Protein AF-A0A7S1XA13-F1 (afdb_monomer_lite)

Foldseek 3Di:
DQVQQAAADCVPPVDQAGHVVNVGPSVSNVVVVVVVVVVCCVCVVVVVVVVVVCVVVVNPDDPPVCVVVDCCVVPVVDDPDDPPPVDPPDPDDPPPDDPPDDDVVVVVVVVVVVVVVPVVPDDDD

Structure (mmCIF, N/CA/C/O backbone):
data_AF-A0A7S1XA13-F1
#
_entry.id   AF-A0A7S1XA13-F1
#
loop_
_atom_site.group_PDB
_atom_site.id
_atom_site.type_symbol
_atom_site.label_atom_id
_atom_site.label_alt_id
_atom_site.label_comp_id
_atom_site.label_asym_id
_atom_site.label_entity_id
_atom_site.label_seq_id
_atom_site.pdbx_PDB_ins_code
_atom_site.Cartn_x
_atom_site.Cartn_y
_atom_site.Cartn_z
_atom_site.occupancy
_atom_site.B_iso_or_equiv
_atom_site.auth_seq_id
_atom_site.auth_comp_id
_atom_site.auth_asym_id
_atom_site.auth_atom_id
_atom_site.pdbx_PDB_model_num
ATOM 1 N N . VAL A 1 1 ? 4.455 4.610 -8.285 1.00 87.50 1 VAL A N 1
ATOM 2 C CA . VAL A 1 1 ? 5.888 4.235 -8.428 1.00 87.50 1 VAL A CA 1
ATOM 3 C C . VAL A 1 1 ? 6.223 3.790 -9.854 1.00 87.50 1 VAL A C 1
ATOM 5 O O . VAL A 1 1 ? 7.148 4.342 -10.438 1.00 87.50 1 VAL A O 1
ATOM 8 N N . LEU A 1 2 ? 5.454 2.871 -10.455 1.00 94.62 2 LEU A N 1
ATOM 9 C CA . LEU A 1 2 ? 5.752 2.301 -11.783 1.00 94.62 2 LEU A CA 1
ATOM 10 C C . LEU A 1 2 ? 5.739 3.294 -12.955 1.00 94.62 2 LEU A C 1
ATOM 12 O O . LEU A 1 2 ? 6.489 3.102 -13.905 1.00 94.62 2 LEU A O 1
ATOM 16 N N . SER A 1 3 ? 4.950 4.369 -12.888 1.00 93.19 3 SER A N 1
ATOM 17 C CA . SER A 1 3 ? 4.830 5.347 -13.980 1.00 93.19 3 SER A CA 1
ATOM 18 C C . SER A 1 3 ? 6.174 5.941 -14.413 1.00 93.19 3 SER A C 1
ATOM 20 O O . SER A 1 3 ? 6.373 6.187 -15.595 1.00 93.19 3 SER A O 1
ATOM 22 N N . VAL A 1 4 ? 7.130 6.092 -13.491 1.00 90.75 4 VAL A N 1
ATOM 23 C CA . VAL A 1 4 ? 8.490 6.564 -13.809 1.00 90.75 4 VAL A CA 1
ATOM 24 C C . VAL A 1 4 ? 9.244 5.560 -14.692 1.00 90.75 4 VAL A C 1
ATOM 26 O O . VAL A 1 4 ? 9.972 5.954 -15.593 1.00 90.75 4 VAL A O 1
ATOM 29 N N . GLY A 1 5 ? 9.041 4.259 -14.479 1.00 90.44 5 GLY A N 1
ATOM 30 C CA . GLY A 1 5 ? 9.640 3.204 -15.300 1.00 90.44 5 GLY A CA 1
ATOM 31 C C . GLY A 1 5 ? 8.984 3.028 -16.668 1.00 90.44 5 GLY A C 1
ATOM 32 O O . GLY A 1 5 ? 9.595 2.469 -17.573 1.00 90.44 5 GLY A O 1
ATOM 33 N N . LEU A 1 6 ? 7.756 3.518 -16.839 1.00 92.75 6 LEU A N 1
ATOM 34 C CA . LEU A 1 6 ? 7.058 3.507 -18.124 1.00 92.75 6 LEU A CA 1
ATOM 35 C C . LEU A 1 6 ? 7.362 4.763 -18.938 1.00 92.75 6 LEU A C 1
ATOM 37 O O . LEU A 1 6 ? 7.700 4.657 -20.114 1.00 92.75 6 LEU A O 1
ATOM 41 N N . PHE A 1 7 ? 7.269 5.930 -18.297 1.00 92.38 7 PHE A N 1
ATOM 42 C CA . PHE A 1 7 ? 7.231 7.230 -18.962 1.00 92.38 7 PHE A CA 1
ATOM 43 C C . PHE A 1 7 ? 8.434 8.136 -18.671 1.00 92.38 7 PHE A C 1
ATOM 45 O O . PHE A 1 7 ? 8.438 9.291 -19.087 1.00 92.38 7 PHE A O 1
ATOM 52 N N . GLY A 1 8 ? 9.440 7.666 -17.935 1.00 88.75 8 GLY A N 1
ATOM 53 C CA . GLY A 1 8 ? 10.663 8.436 -17.737 1.00 88.75 8 GLY A CA 1
ATOM 54 C C . GLY A 1 8 ? 11.336 8.743 -19.077 1.00 88.75 8 GLY A C 1
ATOM 55 O O . GLY A 1 8 ? 11.441 7.863 -19.924 1.00 88.75 8 GLY A O 1
ATOM 56 N N . THR A 1 9 ? 11.779 9.976 -19.294 1.00 84.81 9 THR A N 1
ATOM 57 C CA . THR A 1 9 ? 12.463 10.378 -20.533 1.00 84.81 9 THR A CA 1
ATOM 58 C C . THR A 1 9 ? 13.919 10.708 -20.240 1.00 84.81 9 THR A C 1
ATOM 60 O O . THR A 1 9 ? 14.207 11.344 -19.225 1.00 84.81 9 THR A O 1
ATOM 63 N N . GLU A 1 10 ? 14.815 10.374 -21.164 1.00 80.06 10 GLU A N 1
ATOM 64 C CA . GLU A 1 10 ? 16.258 10.621 -21.045 1.00 80.06 10 GLU A CA 1
ATOM 65 C C . GLU A 1 10 ? 16.592 12.075 -20.659 1.00 80.06 10 GLU A C 1
ATOM 67 O O . GLU A 1 10 ? 17.366 12.306 -19.730 1.00 80.06 10 GLU A O 1
ATOM 72 N N . THR A 1 11 ? 15.918 13.053 -21.280 1.00 80.94 11 THR A N 1
ATOM 73 C CA . THR A 1 11 ? 16.142 14.499 -21.082 1.00 80.94 11 THR A CA 1
ATOM 74 C C . THR A 1 11 ? 16.049 14.956 -19.624 1.00 80.94 11 THR A C 1
ATOM 76 O O . THR A 1 11 ? 16.778 15.858 -19.221 1.00 80.94 11 THR A O 1
ATOM 79 N N . TYR A 1 12 ? 15.168 14.347 -18.827 1.00 77.94 12 TYR A N 1
ATOM 80 C CA 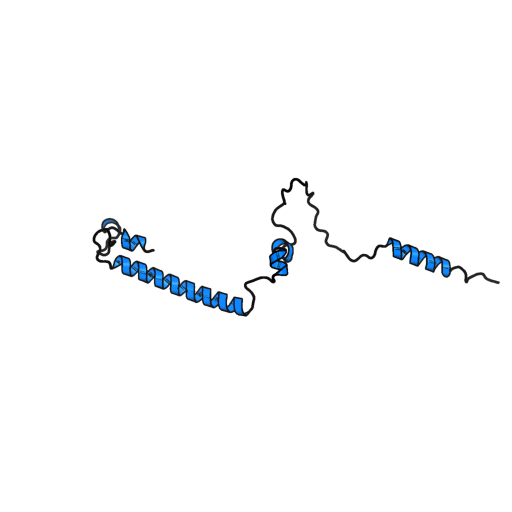. TYR A 1 12 ? 14.936 14.736 -17.429 1.00 77.94 12 TYR A CA 1
ATOM 81 C C . TYR A 1 12 ? 15.587 13.786 -16.422 1.00 77.94 12 TYR A C 1
ATOM 83 O O . TYR A 1 12 ? 15.650 14.103 -15.238 1.00 77.94 12 TYR A O 1
ATOM 91 N N . MET A 1 13 ? 16.046 12.616 -16.868 1.00 73.94 13 MET A N 1
ATOM 92 C CA . MET A 1 13 ? 16.594 11.589 -15.982 1.00 73.94 13 MET A CA 1
ATOM 93 C C . MET A 1 13 ? 18.115 11.655 -15.862 1.00 73.94 13 MET A C 1
ATOM 95 O O . MET A 1 13 ? 18.658 11.140 -14.889 1.00 73.94 13 MET A O 1
ATOM 99 N N . GLY A 1 14 ? 18.801 12.299 -16.816 1.00 68.69 14 GLY A N 1
ATOM 100 C CA . GLY A 1 14 ? 20.256 12.493 -16.772 1.00 68.69 14 GLY A CA 1
ATOM 101 C C . GLY A 1 14 ? 21.060 11.185 -16.754 1.00 68.69 14 GLY A C 1
ATOM 102 O O . GLY A 1 14 ? 22.246 11.198 -16.438 1.00 68.69 14 GLY A O 1
ATOM 103 N N . SER A 1 15 ? 20.417 10.054 -17.061 1.00 67.31 15 SER A N 1
ATOM 104 C CA . SER A 1 15 ? 20.987 8.711 -17.029 1.00 67.31 15 SER A CA 1
ATOM 105 C C . SER A 1 15 ? 20.564 7.916 -18.263 1.00 67.31 15 SER A C 1
ATOM 107 O O . SER A 1 15 ? 19.525 8.180 -18.866 1.00 67.31 15 SER A O 1
ATOM 109 N N . ALA A 1 16 ? 21.330 6.867 -18.579 1.00 67.56 16 ALA A N 1
ATOM 110 C CA . ALA A 1 16 ? 21.025 5.916 -19.652 1.00 67.56 16 ALA A CA 1
ATOM 111 C C . ALA A 1 16 ? 19.798 5.013 -19.373 1.00 67.56 16 ALA A C 1
ATOM 113 O O . ALA A 1 16 ? 19.543 4.048 -20.092 1.00 67.56 16 ALA A O 1
ATOM 114 N N . SER A 1 17 ? 19.064 5.265 -18.285 1.00 74.19 17 SER A N 1
ATOM 115 C CA . SER A 1 17 ? 17.982 4.413 -17.794 1.00 74.19 17 SER A CA 1
ATOM 116 C C . SER A 1 17 ? 16.654 5.166 -17.818 1.00 74.19 17 SER A C 1
ATOM 118 O O . SER A 1 17 ? 16.204 5.661 -16.791 1.00 74.19 17 SER A O 1
ATOM 120 N N . TRP A 1 18 ? 16.020 5.245 -18.987 1.00 86.81 18 TRP A N 1
ATOM 121 C CA . TRP A 1 18 ? 14.706 5.866 -19.176 1.00 86.81 18 TRP A CA 1
ATOM 122 C C . TRP A 1 18 ? 13.572 4.840 -19.298 1.00 86.81 18 TRP A C 1
ATOM 124 O O . TRP A 1 18 ? 13.768 3.623 -19.223 1.00 86.81 18 TRP A O 1
ATOM 134 N N . GLY A 1 19 ? 12.353 5.354 -19.407 1.00 90.12 19 GLY A N 1
ATOM 135 C CA . GLY A 1 19 ? 11.125 4.587 -19.465 1.00 90.12 19 GLY A CA 1
ATOM 136 C C . GLY A 1 19 ? 11.032 3.724 -20.717 1.00 90.12 19 GLY A C 1
ATOM 137 O O . GLY A 1 19 ? 11.482 4.100 -21.801 1.00 90.12 19 GLY A O 1
ATOM 138 N N . VAL A 1 20 ? 10.415 2.553 -20.566 1.00 91.31 20 VAL A N 1
ATOM 139 C CA . VAL A 1 20 ? 10.327 1.543 -21.637 1.00 91.31 20 VAL A CA 1
ATOM 140 C C . VAL A 1 20 ? 9.604 2.076 -22.873 1.00 91.31 20 VAL A C 1
ATOM 142 O O . VAL A 1 20 ? 9.992 1.762 -23.994 1.00 91.31 20 VAL A O 1
ATOM 145 N N . LEU A 1 21 ? 8.598 2.934 -22.687 1.00 91.44 21 LEU A N 1
ATOM 146 C CA . LEU A 1 21 ? 7.817 3.489 -23.797 1.00 91.44 21 LEU A CA 1
ATOM 147 C C . LEU A 1 21 ? 8.583 4.539 -24.613 1.00 91.44 21 LEU A C 1
ATOM 149 O O . LEU A 1 21 ? 8.179 4.855 -25.726 1.00 91.44 21 LEU A O 1
ATOM 153 N N . TYR A 1 22 ? 9.703 5.037 -24.087 1.00 88.56 22 TYR A N 1
ATOM 154 C CA . TYR A 1 22 ? 10.594 5.981 -24.761 1.00 88.56 22 TYR A CA 1
ATOM 155 C C . TYR A 1 22 ? 11.891 5.307 -25.245 1.00 88.56 22 TYR A C 1
ATOM 157 O O . TYR A 1 22 ? 12.904 5.970 -25.442 1.00 88.56 22 TYR A O 1
ATOM 165 N N . GLY A 1 23 ? 11.878 3.980 -25.429 1.00 85.62 23 GLY A N 1
ATOM 166 C CA . GLY A 1 23 ? 13.021 3.213 -25.941 1.00 85.62 23 GLY A CA 1
ATOM 167 C C . GLY A 1 23 ? 14.040 2.804 -24.874 1.00 85.62 23 GLY A C 1
ATOM 168 O O . GLY A 1 23 ? 15.176 2.478 -25.208 1.00 85.62 23 GLY A O 1
ATOM 169 N N . GLY A 1 24 ? 13.669 2.863 -23.592 1.00 85.69 24 GLY A N 1
ATOM 170 C CA . GLY A 1 24 ? 14.544 2.483 -22.483 1.00 85.69 24 GLY A CA 1
ATOM 171 C C . GLY A 1 24 ? 14.719 0.973 -22.367 1.00 85.69 24 GLY A C 1
ATOM 172 O O . GLY A 1 24 ? 13.837 0.199 -22.729 1.00 85.69 24 GLY A O 1
ATOM 173 N N . SER A 1 25 ? 15.839 0.538 -21.789 1.00 87.62 25 SER A N 1
ATOM 174 C CA . SER A 1 25 ? 16.249 -0.875 -21.696 1.00 87.62 25 SER A CA 1
ATOM 175 C C . SER A 1 25 ? 15.397 -1.768 -20.774 1.00 87.62 25 SER A C 1
ATOM 177 O O . SER A 1 25 ? 15.759 -2.916 -20.533 1.00 87.62 25 SER A O 1
ATOM 179 N N . GLY A 1 26 ? 14.299 -1.271 -20.193 1.00 89.00 26 GLY A N 1
ATOM 180 C CA . GLY A 1 26 ? 13.515 -2.011 -19.188 1.00 89.00 26 GLY A CA 1
ATOM 181 C C . GLY A 1 26 ? 14.063 -1.928 -17.764 1.00 89.00 26 GLY A C 1
ATOM 182 O O . GLY A 1 26 ? 13.311 -2.123 -16.807 1.00 89.00 26 GLY A O 1
ATOM 183 N N . LEU A 1 27 ? 15.338 -1.562 -17.602 1.00 90.62 27 LEU A N 1
ATOM 184 C CA . LEU A 1 27 ? 16.016 -1.509 -16.307 1.00 90.62 27 LEU A CA 1
ATOM 185 C C . LEU A 1 27 ? 15.313 -0.572 -15.314 1.00 90.62 27 LEU A C 1
ATOM 187 O O . LEU A 1 27 ? 15.092 -0.947 -14.163 1.00 90.62 27 LEU A O 1
ATOM 191 N N . GLN A 1 28 ? 14.877 0.606 -15.769 1.00 91.25 28 GLN A N 1
ATOM 192 C CA . GLN A 1 28 ? 14.161 1.558 -14.919 1.00 91.25 28 GLN A CA 1
ATOM 193 C C . GLN A 1 28 ? 12.829 0.992 -14.408 1.00 91.25 28 GLN A C 1
ATOM 195 O O . GLN A 1 28 ? 12.475 1.185 -13.247 1.00 91.25 28 GLN A O 1
ATOM 200 N N . LEU A 1 29 ? 12.086 0.266 -15.247 1.00 93.31 29 LEU A N 1
ATOM 201 C CA . LEU A 1 29 ? 10.832 -0.363 -14.835 1.00 93.31 29 LEU A CA 1
ATOM 202 C C . LEU A 1 29 ? 11.070 -1.453 -13.786 1.00 93.31 29 LEU A C 1
ATOM 204 O O . LEU A 1 29 ? 10.342 -1.505 -12.794 1.00 93.31 29 LEU A O 1
ATOM 208 N N . GLY A 1 30 ? 12.120 -2.258 -13.966 1.00 93.19 30 GLY A N 1
ATOM 209 C CA . GLY A 1 30 ? 12.543 -3.261 -12.988 1.00 93.19 30 GLY A CA 1
ATOM 210 C C . GLY A 1 30 ? 12.894 -2.650 -11.630 1.00 93.19 30 GLY A C 1
ATOM 211 O O . GLY A 1 30 ? 12.400 -3.118 -10.606 1.00 93.19 30 GLY A O 1
ATOM 212 N N . LEU A 1 31 ? 13.667 -1.558 -11.612 1.00 93.44 31 LEU A N 1
ATOM 213 C CA . LEU A 1 31 ? 14.013 -0.842 -10.376 1.00 93.44 31 LEU A CA 1
ATOM 214 C C . LEU A 1 31 ? 12.774 -0.286 -9.662 1.00 93.44 31 LEU A C 1
ATOM 216 O O . LEU A 1 31 ? 12.628 -0.460 -8.452 1.00 93.44 31 LEU A O 1
ATOM 220 N N . GLN A 1 32 ? 11.845 0.325 -10.402 1.00 95.12 32 GLN A N 1
ATOM 221 C CA . GLN A 1 32 ? 10.606 0.849 -9.819 1.00 95.12 32 GLN A CA 1
ATOM 222 C C . GLN A 1 32 ? 9.708 -0.265 -9.261 1.00 95.12 32 GLN A C 1
ATOM 224 O O . GLN A 1 32 ? 9.067 -0.074 -8.225 1.00 95.12 32 GLN A O 1
ATOM 229 N N . ALA A 1 33 ? 9.662 -1.424 -9.921 1.00 97.00 33 ALA A N 1
ATOM 230 C CA . ALA A 1 33 ? 8.934 -2.590 -9.432 1.00 97.00 33 ALA A CA 1
ATOM 231 C C . ALA A 1 33 ? 9.583 -3.180 -8.170 1.00 97.00 33 ALA A C 1
ATOM 233 O O . ALA A 1 33 ? 8.880 -3.457 -7.198 1.00 97.00 33 ALA A O 1
ATOM 234 N N . ALA A 1 34 ? 10.913 -3.302 -8.143 1.00 97.31 34 ALA A N 1
ATOM 235 C CA . ALA A 1 34 ? 11.654 -3.768 -6.973 1.00 97.31 34 ALA A CA 1
ATOM 236 C C . ALA A 1 34 ? 11.476 -2.825 -5.773 1.00 97.31 34 ALA A C 1
ATOM 238 O O . ALA A 1 34 ? 11.208 -3.284 -4.664 1.00 97.31 34 ALA A O 1
ATOM 239 N N . GLY A 1 35 ? 11.538 -1.509 -5.997 1.00 96.94 35 GLY A N 1
ATOM 240 C CA . GLY A 1 35 ? 11.274 -0.511 -4.960 1.00 96.94 35 GLY A CA 1
ATOM 241 C C . GLY A 1 35 ? 9.849 -0.600 -4.408 1.00 96.94 35 GLY A C 1
ATOM 242 O O . GLY A 1 35 ? 9.657 -0.584 -3.193 1.00 96.94 35 GLY A O 1
ATOM 243 N N . LEU A 1 36 ? 8.846 -0.766 -5.279 1.00 98.00 36 LEU A N 1
ATOM 244 C CA . LEU A 1 36 ? 7.462 -0.998 -4.854 1.00 98.00 36 LEU A CA 1
ATOM 245 C C . LEU A 1 36 ? 7.338 -2.266 -3.999 1.00 98.00 36 LEU A C 1
ATOM 247 O O . LEU A 1 36 ? 6.709 -2.222 -2.944 1.00 98.00 36 LEU A O 1
ATOM 251 N N . ALA A 1 37 ? 7.946 -3.372 -4.434 1.00 98.25 37 ALA A N 1
ATOM 252 C CA . ALA A 1 37 ? 7.924 -4.632 -3.698 1.00 98.25 37 ALA A CA 1
ATOM 253 C C . ALA A 1 37 ? 8.602 -4.502 -2.326 1.00 98.25 37 ALA A C 1
ATOM 255 O O . ALA A 1 37 ? 8.058 -4.982 -1.336 1.00 98.25 37 ALA A O 1
ATOM 256 N N . ALA A 1 38 ? 9.737 -3.803 -2.244 1.00 98.06 38 ALA A N 1
ATOM 257 C CA . ALA A 1 38 ? 10.437 -3.553 -0.986 1.00 98.06 38 ALA A CA 1
ATOM 258 C C . ALA A 1 38 ? 9.590 -2.721 -0.011 1.00 98.06 38 ALA 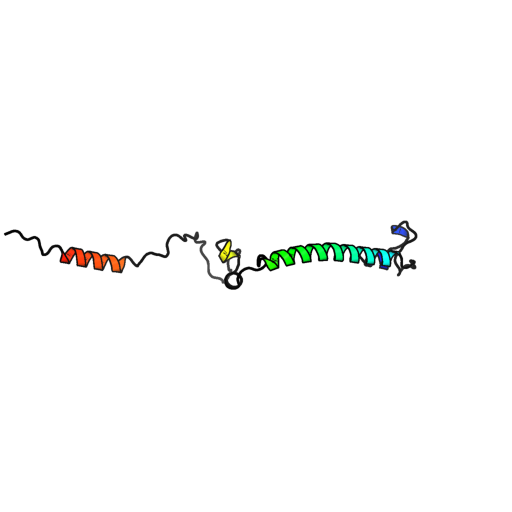A C 1
ATOM 260 O O . ALA A 1 38 ? 9.468 -3.087 1.157 1.00 98.06 38 ALA A O 1
ATOM 261 N N . ILE A 1 39 ? 8.955 -1.643 -0.490 1.00 98.06 39 ILE A N 1
ATOM 262 C CA . ILE A 1 39 ? 8.067 -0.810 0.335 1.00 98.06 39 ILE A CA 1
ATOM 263 C C . ILE A 1 39 ? 6.868 -1.629 0.813 1.00 98.06 39 ILE A C 1
ATOM 265 O O . ILE A 1 39 ? 6.578 -1.625 2.004 1.00 98.06 39 ILE A O 1
ATOM 269 N N . ALA A 1 40 ? 6.197 -2.349 -0.091 1.00 98.19 40 ALA A N 1
ATOM 270 C CA . ALA A 1 40 ? 5.030 -3.161 0.241 1.00 98.19 40 ALA A CA 1
ATOM 271 C C . ALA A 1 40 ? 5.368 -4.292 1.222 1.00 98.19 40 ALA A C 1
ATOM 273 O O . ALA A 1 40 ? 4.599 -4.549 2.145 1.00 98.19 40 ALA A O 1
ATOM 274 N N . ALA A 1 41 ? 6.522 -4.945 1.057 1.00 98.44 41 ALA A N 1
ATOM 275 C CA . ALA A 1 41 ? 6.995 -5.961 1.988 1.00 98.44 41 ALA A CA 1
ATOM 276 C C . ALA A 1 41 ? 7.294 -5.349 3.360 1.00 98.44 41 ALA A C 1
ATOM 278 O O . ALA A 1 41 ? 6.813 -5.857 4.366 1.00 98.44 41 ALA A O 1
ATOM 279 N N . TRP A 1 42 ? 8.029 -4.238 3.415 1.00 98.38 42 TRP A N 1
ATOM 280 C CA . TRP A 1 42 ? 8.364 -3.572 4.672 1.00 98.38 42 TRP A CA 1
ATOM 281 C C . TRP A 1 42 ? 7.119 -3.105 5.433 1.00 98.38 42 TRP A C 1
ATOM 283 O O . TRP A 1 42 ? 6.911 -3.488 6.586 1.00 98.38 42 TRP A O 1
ATOM 293 N N . THR A 1 43 ? 6.263 -2.309 4.786 1.00 98.38 43 THR A N 1
ATOM 294 C CA . THR A 1 43 ? 5.050 -1.782 5.423 1.00 98.38 43 THR A CA 1
ATOM 295 C C . THR A 1 43 ? 4.070 -2.905 5.732 1.00 98.38 43 THR A C 1
ATOM 297 O O . THR A 1 43 ? 3.542 -2.957 6.838 1.00 98.38 43 THR A O 1
ATOM 300 N N . GLY A 1 44 ? 3.889 -3.852 4.810 1.00 98.44 44 GLY A N 1
ATOM 301 C CA . GLY A 1 44 ? 3.022 -5.010 4.987 1.00 98.44 44 GLY A CA 1
ATOM 302 C C . GLY A 1 44 ? 3.445 -5.881 6.165 1.00 98.44 44 GLY A C 1
ATOM 303 O O . GLY A 1 44 ? 2.609 -6.186 7.009 1.00 98.44 44 GLY A O 1
ATOM 304 N N . ILE A 1 45 ? 4.729 -6.235 6.280 1.00 98.62 45 ILE A N 1
ATOM 305 C CA . ILE A 1 45 ? 5.242 -7.060 7.387 1.00 98.62 45 ILE A CA 1
ATOM 306 C C . ILE A 1 45 ? 5.062 -6.342 8.723 1.00 98.62 45 ILE A C 1
ATOM 308 O O . ILE A 1 45 ? 4.577 -6.957 9.675 1.00 98.62 45 ILE A O 1
ATOM 312 N N . LEU A 1 46 ? 5.416 -5.057 8.811 1.00 98.38 46 LEU A N 1
ATOM 313 C CA . LEU A 1 46 ? 5.295 -4.307 10.062 1.00 98.38 46 LEU A CA 1
ATOM 314 C C . LEU A 1 46 ? 3.835 -4.093 10.466 1.00 98.38 46 LEU A C 1
ATOM 316 O O . LEU A 1 46 ? 3.472 -4.407 11.599 1.00 98.38 46 LEU A O 1
ATOM 320 N N . SER A 1 47 ? 2.987 -3.621 9.548 1.00 98.19 47 SER A N 1
ATOM 321 C CA . SER A 1 47 ? 1.559 -3.425 9.809 1.00 98.19 47 SER A CA 1
ATOM 322 C C . SER A 1 47 ? 0.871 -4.743 10.148 1.00 98.19 47 SER A C 1
ATOM 324 O O . SER A 1 47 ? 0.145 -4.809 11.136 1.00 98.19 47 SER A O 1
ATOM 326 N N . PHE A 1 48 ? 1.130 -5.812 9.390 1.00 98.19 48 PHE A N 1
ATOM 327 C CA . PHE A 1 48 ? 0.552 -7.124 9.671 1.00 98.19 48 PHE A CA 1
ATOM 328 C C . PHE A 1 48 ? 0.998 -7.652 11.033 1.00 98.19 48 PHE A C 1
ATOM 330 O O . PHE A 1 48 ? 0.162 -8.113 11.802 1.00 98.19 48 PHE A O 1
ATOM 337 N N . SER A 1 49 ? 2.289 -7.556 11.361 1.00 97.94 49 SER A N 1
ATOM 338 C CA . SER A 1 49 ? 2.806 -8.019 12.654 1.00 97.94 49 SER A CA 1
ATOM 339 C C . SER A 1 49 ? 2.189 -7.235 13.812 1.00 97.94 49 SER A C 1
ATOM 341 O O . SER A 1 49 ? 1.678 -7.842 14.751 1.00 97.94 49 SER A O 1
ATOM 343 N N . LEU A 1 50 ? 2.160 -5.902 13.717 1.00 97.38 50 LEU A N 1
ATOM 344 C CA . LEU A 1 50 ? 1.554 -5.033 14.726 1.00 97.38 50 LEU A CA 1
ATOM 345 C C . LEU A 1 50 ? 0.065 -5.344 14.914 1.00 97.38 50 LEU A C 1
ATOM 347 O O . LEU A 1 50 ? -0.375 -5.630 16.027 1.00 97.38 50 LEU A O 1
ATOM 351 N N . PHE A 1 51 ? -0.715 -5.329 13.831 1.00 97.50 51 PHE A N 1
ATOM 352 C CA . PHE A 1 51 ? -2.154 -5.561 13.914 1.00 97.50 51 PHE A CA 1
ATOM 353 C C . PHE A 1 51 ? -2.488 -6.990 14.324 1.00 97.50 51 PHE A C 1
ATOM 355 O O . PHE A 1 51 ? -3.444 -7.191 15.065 1.00 97.50 51 PHE A O 1
ATOM 362 N N . LYS A 1 52 ? -1.693 -7.988 13.933 1.00 97.00 52 LYS A N 1
ATOM 363 C CA . LYS A 1 52 ? -1.893 -9.370 14.382 1.00 97.00 52 LYS A CA 1
ATOM 364 C C . LYS A 1 52 ? -1.709 -9.504 15.892 1.00 97.00 52 LYS A C 1
ATOM 366 O O . LYS A 1 52 ? -2.513 -10.180 16.530 1.00 97.00 52 LYS A O 1
ATOM 371 N N . VAL A 1 53 ? -0.697 -8.847 16.462 1.00 97.31 53 VAL A N 1
ATOM 372 C CA . VAL A 1 53 ? -0.480 -8.823 17.917 1.00 97.31 53 VAL A CA 1
ATOM 373 C C . VAL A 1 53 ? -1.635 -8.108 18.620 1.00 97.31 53 VAL A C 1
ATOM 375 O O . VAL A 1 53 ? -2.208 -8.660 19.553 1.00 97.31 53 VAL A O 1
ATOM 378 N N . LEU A 1 54 ? -2.048 -6.930 18.147 1.00 96.69 54 LEU A N 1
ATOM 379 C CA . LEU A 1 54 ? -3.174 -6.198 18.744 1.00 96.69 54 LEU A CA 1
ATOM 380 C C . LEU A 1 54 ? -4.503 -6.962 18.630 1.00 96.69 54 LEU A C 1
ATOM 382 O O . LEU A 1 54 ? -5.297 -6.967 19.570 1.00 96.69 54 LEU A O 1
ATOM 386 N N . ASN A 1 55 ? -4.730 -7.646 17.508 1.00 95.06 55 ASN A N 1
ATOM 387 C CA . ASN A 1 55 ? -5.897 -8.497 17.309 1.00 95.06 55 ASN A CA 1
ATOM 388 C C . ASN A 1 55 ? -5.894 -9.698 18.258 1.00 95.06 55 ASN A C 1
ATOM 390 O O . ASN A 1 55 ? -6.942 -10.063 18.776 1.00 95.06 55 ASN A O 1
ATOM 394 N N . HIS A 1 56 ? -4.728 -10.300 18.512 1.00 95.38 56 HIS A N 1
ATOM 395 C CA . HIS A 1 56 ? -4.609 -11.412 19.456 1.00 95.38 56 HIS A CA 1
ATOM 396 C C . HIS A 1 56 ? -5.085 -11.025 20.865 1.00 95.38 56 HIS A C 1
ATOM 398 O O . HIS A 1 56 ? -5.716 -11.831 21.542 1.00 95.38 56 HIS A O 1
ATOM 404 N N . TYR A 1 57 ? -4.855 -9.775 21.266 1.00 96.44 57 TYR A N 1
ATOM 405 C CA . TYR A 1 57 ? -5.339 -9.224 22.532 1.00 96.44 57 TYR A CA 1
ATOM 406 C C . TYR A 1 57 ? -6.743 -8.592 22.448 1.00 96.44 57 TYR A C 1
ATOM 408 O O . TYR A 1 57 ? -7.174 -7.968 23.411 1.00 96.44 57 TYR A O 1
ATOM 416 N N . ASN A 1 58 ? -7.467 -8.743 21.329 1.00 93.06 58 ASN A N 1
ATOM 417 C CA . ASN A 1 58 ? -8.783 -8.133 21.077 1.00 93.06 58 ASN A CA 1
ATOM 418 C C . ASN A 1 58 ? -8.821 -6.604 21.290 1.00 93.06 58 ASN A C 1
ATOM 420 O O . ASN A 1 58 ? -9.829 -6.055 21.722 1.00 93.06 58 ASN A O 1
ATOM 424 N N . LEU A 1 59 ? -7.725 -5.901 20.978 1.00 92.56 59 LEU A N 1
ATOM 425 C CA . LEU A 1 59 ? -7.608 -4.450 21.188 1.00 92.56 59 LEU A CA 1
ATOM 426 C C . LEU A 1 59 ? -8.048 -3.607 19.980 1.00 92.56 59 LEU A C 1
ATOM 428 O O . LEU A 1 59 ? -8.197 -2.397 20.10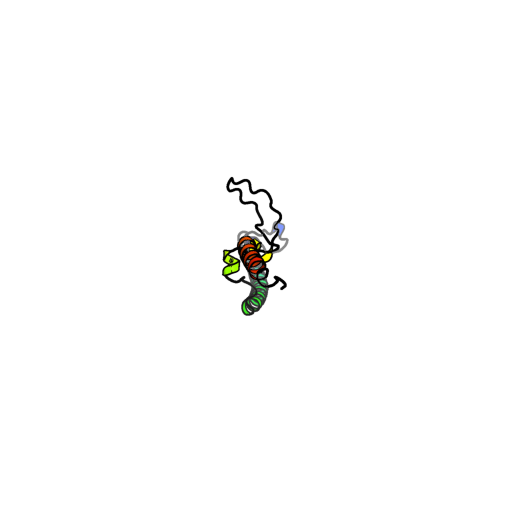6 1.00 92.56 59 LEU A O 1
ATOM 432 N N . LEU A 1 60 ? -8.221 -4.214 18.800 1.00 92.75 60 LEU A N 1
ATOM 433 C CA . LEU A 1 60 ? -8.525 -3.474 17.566 1.00 92.75 60 LEU A CA 1
ATOM 434 C C . LEU A 1 60 ? -10.007 -3.151 17.372 1.00 92.75 60 LEU A C 1
ATOM 436 O O . LEU A 1 60 ? -10.319 -2.174 16.695 1.00 92.75 60 LEU A O 1
ATOM 440 N N . ARG A 1 61 ? -10.914 -3.969 17.915 1.00 93.00 61 ARG A N 1
ATOM 441 C CA . ARG A 1 61 ? -12.359 -3.815 17.718 1.00 93.00 61 ARG A CA 1
ATOM 442 C C . ARG A 1 61 ? -13.062 -3.700 19.061 1.00 93.00 61 ARG A C 1
ATOM 444 O O . ARG A 1 61 ? -12.783 -4.466 19.978 1.00 93.00 61 ARG A O 1
ATOM 451 N N . VAL A 1 62 ? -13.976 -2.739 19.157 1.00 91.50 62 VAL A N 1
ATOM 452 C CA . VAL A 1 62 ? -14.837 -2.561 20.328 1.00 91.50 62 VAL A CA 1
ATOM 453 C C . VAL A 1 62 ? -15.868 -3.696 20.404 1.00 91.50 62 VAL A C 1
ATOM 455 O O . VAL A 1 62 ? -16.201 -4.310 19.394 1.00 91.50 62 VAL A O 1
ATOM 458 N N . HIS A 1 63 ? -16.390 -3.985 21.596 1.00 89.25 63 HIS A N 1
ATOM 459 C CA . HIS A 1 63 ? -17.476 -4.952 21.760 1.00 89.25 63 HIS A CA 1
ATOM 460 C C . HIS A 1 63 ? -18.725 -4.535 20.961 1.00 89.25 63 HIS A C 1
ATOM 462 O O . HIS A 1 63 ? -19.072 -3.353 20.936 1.00 89.25 63 HIS A O 1
ATOM 468 N N . GLU A 1 64 ? -19.440 -5.504 20.383 1.00 91.75 64 GLU A N 1
ATOM 469 C CA . GLU A 1 64 ? -20.578 -5.293 19.469 1.00 91.75 64 GLU A CA 1
ATOM 470 C C . GLU A 1 64 ? -21.629 -4.316 20.020 1.00 91.75 64 GLU A C 1
ATOM 472 O O . GLU A 1 64 ? -22.088 -3.421 19.319 1.00 91.75 64 GLU A O 1
ATOM 477 N N . VAL A 1 65 ? -21.950 -4.411 21.314 1.00 87.38 65 VAL A N 1
ATOM 478 C CA . VAL A 1 65 ? -22.902 -3.497 21.974 1.00 87.38 65 VAL A CA 1
ATOM 479 C C . VAL A 1 65 ? -22.462 -2.032 21.867 1.00 87.38 65 VAL A C 1
ATOM 481 O O . VAL A 1 65 ? -23.278 -1.160 21.576 1.00 87.38 65 VAL A O 1
ATOM 484 N N . HIS A 1 66 ? -21.176 -1.744 22.075 1.00 85.94 66 HIS A N 1
ATOM 485 C CA . HIS A 1 66 ? -20.649 -0.384 21.957 1.00 85.94 66 HIS A CA 1
ATOM 486 C C . HIS A 1 66 ? -20.484 0.043 20.496 1.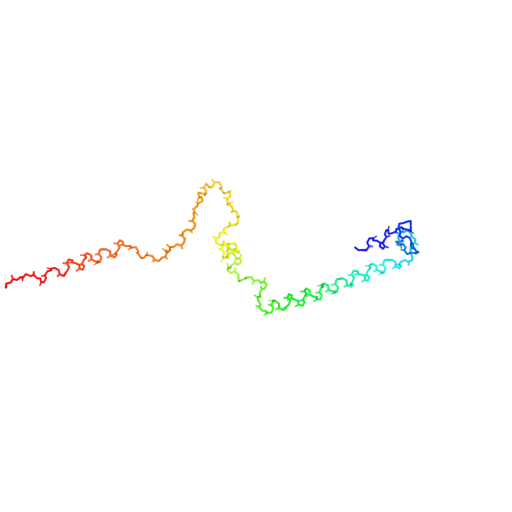00 85.94 66 HIS A C 1
ATOM 488 O O . HIS A 1 66 ? -20.585 1.232 20.202 1.00 85.94 66 HIS A O 1
ATOM 494 N N . GLU A 1 67 ? -20.273 -0.910 19.584 1.00 88.50 67 GLU A N 1
ATOM 495 C CA . GLU A 1 67 ? -20.243 -0.662 18.141 1.00 88.50 67 GLU A CA 1
ATOM 496 C C . GLU A 1 67 ? -21.613 -0.188 17.634 1.00 88.50 67 GLU A C 1
ATOM 498 O O . GLU A 1 67 ? -21.690 0.803 16.912 1.00 88.50 67 GLU A O 1
ATOM 503 N N . VAL A 1 68 ? -22.696 -0.836 18.079 1.00 89.75 68 VAL A N 1
ATOM 504 C CA . VAL A 1 68 ? -24.075 -0.497 17.684 1.00 89.75 68 VAL A CA 1
ATOM 505 C C . VAL A 1 68 ? -24.537 0.837 18.278 1.00 89.75 68 VAL A C 1
ATOM 507 O O . VAL A 1 68 ? -25.201 1.615 17.596 1.00 89.75 68 VAL A O 1
ATOM 510 N N . ILE A 1 69 ? -24.198 1.122 19.539 1.00 87.50 69 ILE A N 1
ATOM 511 C CA . ILE A 1 69 ? -24.571 2.387 20.204 1.00 87.50 69 ILE A CA 1
ATOM 512 C C . ILE A 1 69 ? -23.734 3.566 19.671 1.00 87.50 69 ILE A C 1
ATOM 514 O O . ILE A 1 69 ? -24.212 4.701 19.628 1.00 87.50 69 ILE A O 1
ATOM 518 N N . GLY A 1 70 ? -22.494 3.297 19.255 1.00 87.06 70 GLY A N 1
ATOM 519 C CA . GLY A 1 70 ? -21.520 4.289 18.810 1.00 87.06 70 GLY A CA 1
ATOM 520 C C . GLY A 1 70 ? -20.492 4.646 19.890 1.00 87.06 70 GLY A C 1
ATOM 521 O O . GLY A 1 70 ? -20.799 4.755 21.084 1.00 87.06 70 GLY A O 1
ATOM 522 N N . LEU A 1 71 ? -19.241 4.859 19.463 1.00 88.31 71 LEU A N 1
ATOM 523 C CA . LEU A 1 71 ? -18.129 5.194 20.362 1.00 88.31 71 LEU A CA 1
ATOM 524 C C . LEU A 1 71 ? -18.281 6.571 21.017 1.00 88.31 71 LEU A C 1
ATOM 526 O O . LEU A 1 71 ? -17.868 6.752 22.162 1.00 88.31 71 LEU A O 1
ATOM 530 N N . ASP A 1 72 ? -18.891 7.526 20.320 1.00 86.31 72 ASP A N 1
ATOM 531 C CA . ASP A 1 72 ? -19.088 8.880 20.841 1.00 86.31 72 ASP A CA 1
ATOM 532 C C . ASP A 1 72 ? -19.971 8.848 22.098 1.00 86.31 72 ASP A C 1
ATOM 534 O O . ASP A 1 72 ? -19.612 9.375 23.150 1.00 86.31 72 ASP A O 1
ATOM 538 N N . VAL A 1 73 ? -21.081 8.108 22.037 1.00 80.25 73 VAL A N 1
ATOM 539 C CA . VAL A 1 73 ? -22.014 7.965 23.162 1.00 80.25 73 VAL A CA 1
ATOM 540 C C . VAL A 1 73 ? -21.384 7.171 24.306 1.00 80.25 73 VAL A C 1
ATOM 542 O O . VAL A 1 73 ? -21.554 7.520 25.471 1.00 80.25 73 VAL A O 1
ATOM 545 N N . THR A 1 74 ? -20.649 6.105 23.989 1.00 80.75 74 THR A N 1
ATOM 546 C CA . THR A 1 74 ? -20.140 5.164 25.000 1.00 80.75 74 THR A CA 1
ATOM 547 C C . THR A 1 74 ? -18.844 5.611 25.675 1.00 80.75 74 THR A C 1
ATOM 549 O O . THR A 1 74 ? -18.604 5.206 26.809 1.00 80.75 74 THR A O 1
ATOM 552 N N . HIS A 1 75 ? -18.028 6.444 25.020 1.00 75.44 75 HIS A N 1
ATOM 553 C CA . HIS A 1 75 ? -16.712 6.861 25.527 1.00 75.44 75 HIS A CA 1
ATOM 554 C C . HIS A 1 75 ? -16.517 8.383 25.609 1.00 75.44 75 HIS A C 1
ATOM 556 O O . HIS A 1 75 ? -15.661 8.830 26.369 1.00 75.44 75 HIS A O 1
ATOM 562 N N . HIS A 1 76 ? -17.298 9.184 24.875 1.00 82.06 76 HIS A N 1
ATOM 563 C CA . HIS A 1 76 ? -17.135 10.646 24.803 1.00 82.06 76 HIS A CA 1
ATOM 564 C C . HIS A 1 76 ? -18.335 11.429 25.368 1.00 82.06 76 HIS A C 1
ATOM 566 O O . HIS A 1 76 ? -18.324 12.658 25.369 1.00 82.06 76 HIS A O 1
ATOM 572 N N . GLY A 1 77 ? -19.344 10.738 25.914 1.00 75.38 77 GLY A N 1
ATOM 573 C CA . GLY A 1 77 ? -20.426 11.346 26.696 1.00 75.38 77 GLY A CA 1
ATOM 574 C C . GLY A 1 77 ? -21.539 12.016 25.885 1.00 75.38 77 GLY A C 1
ATOM 575 O O . GLY A 1 77 ? -22.366 12.716 26.468 1.00 75.38 77 GLY A O 1
ATOM 576 N N . GLY A 1 78 ? -21.596 11.810 24.567 1.00 74.94 78 GLY A N 1
ATOM 577 C CA . GLY A 1 78 ? -22.638 12.387 23.715 1.00 74.94 78 GLY A CA 1
ATOM 578 C C . GLY A 1 78 ? -22.343 12.227 22.227 1.00 74.94 78 GLY A C 1
ATOM 579 O O . GLY A 1 78 ? -21.311 11.686 21.853 1.00 74.94 78 GLY A O 1
ATOM 580 N N . HIS A 1 79 ? -23.255 12.679 21.367 1.00 78.25 79 HIS A N 1
ATOM 581 C CA . HIS A 1 79 ? -23.058 12.658 19.915 1.00 78.25 79 HIS A CA 1
ATOM 582 C C . HIS A 1 79 ? -22.128 13.795 19.459 1.00 78.25 79 HIS A C 1
ATOM 584 O O . HIS A 1 79 ? -22.249 14.918 19.945 1.00 78.25 79 HIS A O 1
ATOM 590 N N . ALA A 1 80 ? -21.248 13.534 18.483 1.00 76.44 80 ALA A N 1
ATOM 591 C CA . ALA A 1 80 ? -20.348 14.555 17.928 1.00 76.44 80 ALA A CA 1
ATOM 592 C C . ALA A 1 80 ? -21.070 15.670 17.145 1.00 76.44 80 ALA A C 1
ATOM 594 O O . ALA A 1 80 ? -20.538 16.770 16.993 1.00 76.44 80 ALA A O 1
ATOM 595 N N . TYR A 1 81 ? -22.280 15.397 16.649 1.00 76.06 81 TYR A N 1
ATOM 596 C CA . TYR A 1 81 ? -23.066 16.331 15.849 1.00 76.06 81 TYR A CA 1
ATOM 597 C C . TYR A 1 81 ? -24.488 16.443 16.380 1.00 76.06 81 TYR A C 1
ATOM 599 O O . TYR A 1 81 ? -25.098 15.450 16.780 1.00 76.06 81 TYR A O 1
ATOM 607 N N . TYR A 1 82 ? -25.035 17.655 16.309 1.00 67.38 82 TYR A N 1
ATOM 608 C CA . TYR A 1 82 ? -26.453 17.891 16.533 1.00 67.38 82 TYR A CA 1
ATOM 609 C C . TYR A 1 82 ? -27.254 17.215 15.426 1.00 67.38 82 TYR A C 1
ATOM 611 O O . TYR A 1 82 ? -27.006 17.431 14.235 1.00 67.38 82 TYR A O 1
ATOM 619 N N . ARG A 1 83 ? -28.227 16.392 15.811 1.00 64.81 83 ARG A N 1
ATOM 620 C CA . ARG A 1 83 ? -29.169 15.826 14.857 1.00 64.81 83 ARG A CA 1
ATOM 621 C C . ARG A 1 83 ? -30.079 16.959 14.381 1.00 64.81 83 ARG A C 1
ATOM 623 O O . ARG A 1 83 ? -30.854 17.500 15.153 1.00 64.81 83 ARG A O 1
ATOM 630 N N . TYR A 1 84 ? -29.974 17.336 13.109 1.00 60.47 84 TYR A N 1
ATOM 631 C CA . TYR A 1 84 ? -30.921 18.264 12.492 1.00 60.47 84 TYR A CA 1
ATOM 632 C C . TYR A 1 84 ? -32.129 17.464 11.991 1.00 60.47 84 TYR A C 1
ATOM 634 O O . TYR A 1 84 ? -32.310 17.266 10.794 1.00 60.47 84 TYR A O 1
ATOM 642 N N . ASP A 1 85 ? -32.925 16.927 12.912 1.00 65.81 85 ASP A N 1
ATOM 643 C CA . ASP A 1 85 ? -34.196 16.256 12.595 1.00 65.81 85 ASP A CA 1
ATOM 644 C C . ASP A 1 85 ? -35.392 17.224 12.622 1.00 65.81 85 ASP A C 1
ATOM 646 O O . ASP A 1 85 ? -36.548 16.811 12.638 1.00 65.81 85 ASP A O 1
ATOM 650 N N . GLY A 1 86 ? -35.125 18.534 12.590 1.00 55.84 86 GLY A N 1
ATOM 651 C CA . GLY A 1 86 ? -36.158 19.565 12.665 1.00 55.84 86 GLY A CA 1
ATOM 652 C C . GLY A 1 86 ? -36.750 19.736 14.065 1.00 55.84 86 GLY A C 1
ATOM 653 O O . GLY A 1 86 ? -37.639 20.571 14.236 1.00 55.84 86 GLY A O 1
ATOM 654 N N . THR A 1 87 ? -36.254 19.008 15.071 1.00 58.03 87 THR A N 1
ATOM 655 C CA . THR A 1 87 ? -36.582 19.276 16.470 1.00 58.03 87 THR A CA 1
ATOM 656 C C . THR A 1 87 ? -35.551 20.249 17.059 1.00 58.03 87 THR A C 1
ATOM 658 O O . THR A 1 87 ? -34.345 20.050 16.901 1.00 58.03 87 THR A O 1
ATOM 661 N N . PRO A 1 88 ? -35.971 21.369 17.679 1.00 50.31 88 PRO A N 1
ATOM 662 C CA . PRO A 1 88 ? -35.040 22.257 18.357 1.00 50.31 88 PRO A CA 1
ATOM 663 C C . PRO A 1 88 ? -34.576 21.582 19.653 1.00 50.31 88 PRO A C 1
ATOM 665 O O . PRO A 1 88 ? -35.192 21.749 20.705 1.00 50.31 88 PRO A O 1
ATOM 668 N N . GLU A 1 89 ? -33.498 20.800 19.582 1.00 57.59 89 GLU A N 1
ATOM 669 C CA . GLU A 1 89 ? -32.821 20.308 20.780 1.00 57.59 89 GLU A CA 1
ATOM 670 C C . GLU A 1 89 ? -32.133 21.477 21.492 1.00 57.59 89 GLU A C 1
ATOM 672 O O . GLU A 1 89 ? -31.056 21.951 21.121 1.00 57.59 89 GLU A O 1
ATOM 677 N N . LEU A 1 90 ? -32.797 21.967 22.537 1.00 51.12 90 LEU A N 1
ATOM 678 C CA . LEU A 1 90 ? -32.203 22.835 23.539 1.00 51.12 90 LEU A CA 1
ATOM 679 C C . LEU A 1 90 ? -31.027 22.083 24.174 1.00 51.12 90 LEU A C 1
ATOM 681 O O . LEU A 1 90 ? -31.222 21.034 24.779 1.00 51.12 90 LEU A O 1
ATOM 685 N N . HIS A 1 91 ? -29.822 22.635 24.041 1.00 48.78 91 HIS A N 1
ATOM 686 C CA . HIS A 1 91 ? -28.588 22.134 24.642 1.00 48.78 91 HIS A CA 1
ATOM 687 C C . HIS A 1 91 ? -28.777 21.939 26.158 1.00 48.78 91 HIS A C 1
ATOM 689 O O . HIS A 1 91 ? -28.623 22.878 26.940 1.00 48.78 91 HIS A O 1
ATOM 695 N N . SER A 1 92 ? -29.158 20.738 26.593 1.00 49.78 92 SER A N 1
ATOM 696 C CA . SER A 1 92 ? -29.223 20.419 28.014 1.00 49.78 92 SER A CA 1
ATOM 697 C C . SER A 1 92 ? -27.828 19.986 28.462 1.00 49.78 92 SER A C 1
ATOM 699 O O . SER A 1 92 ? -27.311 19.013 27.905 1.00 49.78 92 SER A O 1
ATOM 701 N N . PRO A 1 93 ? -27.203 20.645 29.455 1.00 47.69 93 PRO A N 1
ATOM 702 C CA . PRO A 1 93 ? -26.008 20.094 30.072 1.00 47.69 93 PRO A CA 1
ATOM 703 C C . PRO A 1 93 ? -26.389 18.726 30.638 1.00 47.69 93 PRO A C 1
ATOM 705 O O . PRO A 1 93 ? -27.333 18.616 31.422 1.00 47.69 93 PRO A O 1
ATOM 708 N N . VAL A 1 94 ? -25.687 17.681 30.199 1.00 54.47 94 VAL A N 1
ATOM 709 C CA . VAL A 1 94 ? -25.841 16.321 30.718 1.00 54.47 94 VAL A CA 1
ATOM 710 C C . VAL A 1 94 ? -25.538 16.350 32.218 1.00 54.47 94 VAL A C 1
ATOM 712 O O . VAL A 1 94 ? -24.399 16.236 32.657 1.00 54.47 94 VAL A O 1
ATOM 715 N N . SER A 1 95 ? -26.584 16.525 33.024 1.00 49.22 95 SER A N 1
ATOM 716 C CA . SER A 1 95 ? -26.591 16.240 34.452 1.00 49.22 95 SER A CA 1
ATOM 717 C C . SER A 1 95 ? -27.044 14.794 34.620 1.00 49.22 95 SER A C 1
ATOM 719 O O . SER A 1 95 ? -28.182 14.504 34.985 1.00 49.22 95 SER A O 1
ATOM 721 N N . GLN A 1 96 ? -26.145 13.854 34.323 1.00 49.00 96 GLN A N 1
ATOM 722 C CA . GLN A 1 96 ? -26.259 12.499 34.858 1.00 49.00 96 GLN A CA 1
ATOM 723 C C . GLN A 1 96 ? -25.771 12.505 36.310 1.00 49.00 96 GLN A C 1
ATOM 725 O O . GLN A 1 96 ? -24.698 12.010 36.638 1.00 49.00 96 GLN A O 1
ATOM 730 N N . ALA A 1 97 ? -26.575 13.080 37.199 1.00 44.72 97 ALA A N 1
ATOM 731 C CA . ALA A 1 97 ? -26.454 12.863 38.632 1.00 44.72 97 ALA A CA 1
ATOM 732 C C . ALA A 1 97 ? -27.784 12.298 39.147 1.00 44.72 97 ALA A C 1
ATOM 734 O O . ALA A 1 97 ? -28.688 13.029 39.541 1.00 44.72 97 ALA A O 1
ATOM 735 N N . GLY A 1 98 ? -27.884 10.966 39.145 1.00 43.28 98 GLY A N 1
ATOM 736 C CA . GLY A 1 98 ? -28.819 10.240 40.005 1.00 43.28 98 GLY A CA 1
ATOM 737 C C . GLY A 1 98 ? -30.135 9.787 39.370 1.00 43.28 98 GLY A C 1
ATOM 738 O O . GLY A 1 98 ? -31.201 10.206 39.811 1.00 43.28 98 GLY A O 1
ATOM 739 N N . SER A 1 99 ? -30.087 8.809 38.458 1.00 48.41 99 SER A N 1
ATOM 740 C CA . SER A 1 99 ? -31.233 7.908 38.229 1.00 48.41 99 SER A CA 1
ATOM 741 C C . SER A 1 99 ? -31.140 6.684 39.149 1.00 48.41 99 SER A C 1
ATOM 743 O O . SER A 1 99 ? -30.988 5.543 38.731 1.00 48.41 99 SER A O 1
ATOM 745 N N . SER A 1 100 ? -31.185 6.951 40.452 1.00 47.00 100 SER A N 1
ATOM 746 C CA . SER A 1 100 ? -31.574 5.977 41.473 1.00 47.00 100 SER A CA 1
ATOM 747 C C . SER A 1 100 ? -32.228 6.738 42.623 1.00 47.00 100 SER A C 1
ATOM 749 O O . SER A 1 100 ? -31.703 6.822 43.733 1.00 47.00 100 SER A O 1
ATOM 751 N N . ARG A 1 101 ? -33.372 7.367 42.346 1.00 44.44 101 ARG A N 1
ATOM 752 C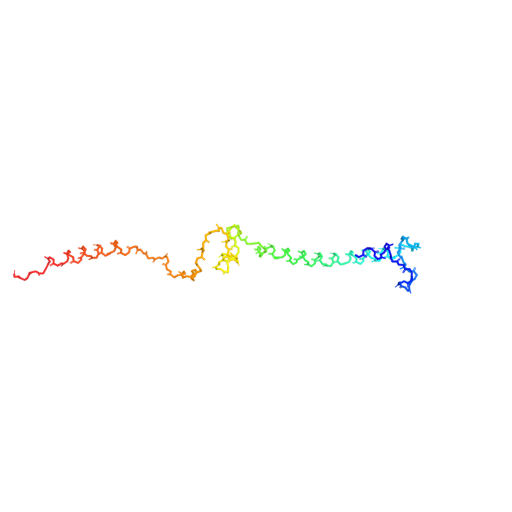 CA . ARG A 1 101 ? -34.266 7.845 43.401 1.00 44.44 101 ARG A CA 1
ATOM 753 C C . ARG A 1 101 ? -35.577 7.073 43.305 1.00 44.44 101 ARG A C 1
ATOM 755 O O . ARG A 1 101 ? -36.300 7.251 42.326 1.00 44.44 101 ARG A O 1
ATOM 762 N N . PRO A 1 102 ? -35.898 6.220 44.294 1.00 48.75 102 PRO A N 1
ATOM 763 C CA . PRO A 1 102 ? -37.239 5.685 44.407 1.00 48.75 102 PRO A CA 1
ATOM 764 C C . PRO A 1 102 ? -38.183 6.870 44.595 1.00 48.75 102 PRO A C 1
ATOM 766 O O . PRO A 1 102 ? -37.910 7.782 45.375 1.00 48.75 102 PRO A O 1
ATOM 769 N N . THR A 1 103 ? -39.275 6.869 43.840 1.00 55.28 103 THR A N 1
ATOM 770 C CA . THR A 1 103 ? -40.330 7.881 43.863 1.00 55.28 103 THR A CA 1
ATOM 771 C C . THR A 1 103 ? -40.747 8.214 45.301 1.00 55.28 103 THR A C 1
ATOM 773 O O . THR A 1 103 ? -41.458 7.446 45.956 1.00 55.28 103 THR A O 1
ATOM 776 N N . THR A 1 104 ? -40.314 9.382 45.783 1.00 59.53 104 THR A N 1
ATOM 777 C CA . THR A 1 104 ? -40.527 9.916 47.140 1.00 59.53 104 THR A CA 1
ATOM 778 C C . THR A 1 104 ? -42.005 9.959 47.552 1.00 59.53 104 THR A C 1
ATOM 780 O O . THR A 1 104 ? -42.317 9.891 48.737 1.00 59.53 104 THR A O 1
ATOM 783 N N . ALA A 1 105 ? -42.941 9.966 46.598 1.00 57.09 105 ALA A N 1
ATOM 784 C CA . ALA A 1 105 ? -44.378 9.983 46.877 1.00 57.09 105 ALA A CA 1
ATOM 785 C C . ALA A 1 105 ? -44.895 8.724 47.608 1.00 57.09 105 ALA A C 1
ATOM 787 O O . ALA A 1 105 ? -45.832 8.824 48.399 1.00 57.09 105 ALA A O 1
ATOM 788 N N . GLY A 1 106 ? -44.293 7.549 47.381 1.00 53.78 106 GLY A N 1
ATOM 789 C CA . GLY A 1 106 ? -44.683 6.307 48.068 1.00 53.78 106 GLY A CA 1
ATOM 790 C C . GLY A 1 106 ? -44.074 6.174 49.467 1.00 53.78 106 GLY A C 1
ATOM 791 O O . GLY A 1 106 ? -44.723 5.681 50.389 1.00 53.78 106 GLY A O 1
ATOM 792 N N . SER A 1 107 ? -42.846 6.673 49.641 1.00 58.50 107 SER A N 1
ATOM 793 C CA . SER A 1 107 ? -42.122 6.616 50.917 1.00 58.50 107 SER A CA 1
ATOM 794 C C . SER A 1 107 ? -42.757 7.535 51.965 1.00 58.50 107 SER A C 1
ATOM 796 O O . SER A 1 107 ? -42.963 7.120 53.102 1.00 58.50 107 SER A O 1
ATOM 798 N N . LEU A 1 108 ? -43.194 8.737 51.566 1.00 57.75 108 LEU A N 1
ATOM 799 C CA . LEU A 1 108 ? -43.849 9.678 52.482 1.00 57.75 108 LEU A CA 1
ATOM 800 C C . LEU A 1 108 ? -45.196 9.160 53.006 1.00 57.75 108 LEU A C 1
ATOM 802 O O . LEU A 1 108 ? -45.472 9.299 54.191 1.00 57.75 108 LEU A O 1
ATOM 806 N N . ARG A 1 109 ? -45.991 8.452 52.192 1.00 65.62 109 ARG A N 1
ATOM 807 C CA . ARG A 1 109 ? -47.244 7.836 52.677 1.00 65.62 109 ARG A CA 1
ATOM 808 C C . ARG A 1 109 ? -46.992 6.714 53.684 1.00 65.62 109 ARG A C 1
ATOM 810 O O . ARG A 1 109 ? -47.758 6.560 54.633 1.00 65.62 109 ARG A O 1
ATOM 817 N N . LYS A 1 110 ? -45.908 5.948 53.505 1.00 64.38 110 LYS A N 1
ATOM 818 C CA . LYS A 1 110 ? -45.519 4.886 54.442 1.00 64.38 110 LYS A CA 1
ATOM 819 C C . LYS A 1 110 ? -45.017 5.469 55.766 1.00 64.38 110 LYS A C 1
ATOM 821 O O . LYS A 1 110 ? -45.432 4.985 56.818 1.00 64.38 110 LYS A O 1
ATOM 826 N N . LEU A 1 111 ? -44.222 6.541 55.716 1.00 62.44 111 LEU A N 1
ATOM 827 C CA . LEU A 1 111 ? -43.733 7.259 56.899 1.00 62.44 111 LEU A CA 1
ATOM 828 C C . LEU A 1 111 ? -44.856 7.982 57.656 1.00 62.44 111 LEU A C 1
ATOM 830 O O . LEU A 1 111 ? -44.895 7.916 58.881 1.00 62.44 111 LEU A O 1
ATOM 834 N N . GLU A 1 112 ? -45.826 8.578 56.962 1.00 64.62 112 GLU A N 1
ATOM 835 C CA . GLU A 1 112 ? -46.992 9.175 57.621 1.00 64.62 112 GLU A CA 1
ATOM 836 C C . GLU A 1 112 ? -47.944 8.131 58.230 1.00 64.62 112 GLU A C 1
ATOM 838 O O . GLU A 1 112 ? -48.588 8.404 59.243 1.00 64.62 112 GLU A O 1
ATOM 843 N N . SER A 1 113 ? -48.049 6.931 57.643 1.00 65.81 113 SER A N 1
ATOM 844 C CA . SER A 1 113 ? -48.822 5.836 58.253 1.00 65.81 113 SER A CA 1
ATOM 845 C C . SER A 1 113 ? -48.137 5.275 59.507 1.00 65.81 113 SER A C 1
ATOM 847 O O . SER A 1 113 ? -48.816 4.954 60.478 1.00 65.81 113 SER A O 1
ATOM 849 N N . LEU A 1 114 ? -46.797 5.238 59.526 1.00 65.75 114 LEU A N 1
ATOM 850 C CA . LEU A 1 114 ? -46.005 4.800 60.681 1.00 65.75 114 LEU A CA 1
ATOM 851 C C . LEU A 1 114 ? -46.012 5.842 61.809 1.00 65.75 114 LEU A C 1
ATOM 853 O O . LEU A 1 114 ? -46.148 5.476 62.973 1.00 65.75 114 LEU A O 1
ATOM 857 N N . ALA A 1 115 ? -45.956 7.134 61.473 1.00 65.25 115 ALA A N 1
ATOM 858 C CA . ALA A 1 115 ? -46.091 8.216 62.447 1.00 65.25 115 ALA A CA 1
ATOM 859 C C . ALA A 1 115 ? -47.497 8.264 63.072 1.00 65.25 115 ALA A C 1
ATOM 861 O O . ALA A 1 115 ? -47.624 8.511 64.266 1.00 65.25 115 ALA A O 1
ATOM 862 N N . ARG A 1 116 ? -48.556 7.968 62.303 1.00 65.12 116 ARG A N 1
ATOM 863 C CA . ARG A 1 116 ? -49.929 7.875 62.836 1.00 65.12 116 ARG A CA 1
ATOM 864 C C . ARG A 1 116 ? -50.190 6.609 63.660 1.00 65.12 116 ARG A C 1
ATOM 866 O O . ARG A 1 116 ? -51.020 6.665 64.556 1.00 65.12 116 ARG A O 1
ATOM 873 N N . GLY A 1 117 ? -49.486 5.505 63.399 1.00 58.47 117 GLY A N 1
ATOM 874 C CA . GLY A 1 117 ? -49.630 4.263 64.172 1.00 58.47 117 GLY A CA 1
ATOM 875 C C . GLY A 1 117 ? -48.944 4.282 65.544 1.00 58.47 117 GLY A C 1
ATOM 876 O O . GLY A 1 117 ? -49.360 3.553 66.439 1.00 58.47 117 GLY A O 1
ATOM 877 N N . HIS A 1 118 ? -47.915 5.115 65.730 1.00 55.16 118 HIS A N 1
ATOM 878 C CA . HI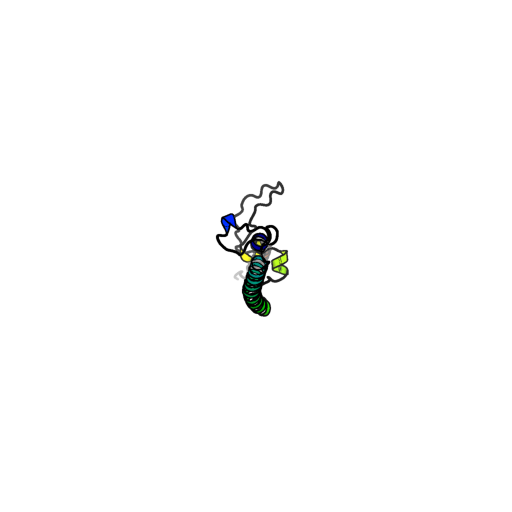S A 1 118 ? -47.124 5.146 66.968 1.00 55.16 118 HIS A CA 1
ATOM 879 C C . HIS A 1 118 ? -47.628 6.160 68.015 1.00 55.16 118 HIS A C 1
ATOM 881 O O . HIS A 1 118 ? -47.233 6.097 69.173 1.00 55.16 118 HIS A O 1
ATOM 887 N N . VAL A 1 119 ? -48.522 7.082 67.638 1.00 57.16 119 VAL A N 1
ATOM 888 C CA . VAL A 1 119 ? -49.048 8.124 68.546 1.00 57.16 119 VAL A CA 1
ATOM 889 C C . VAL A 1 119 ? -50.229 7.624 69.399 1.00 57.16 119 VAL A C 1
ATOM 891 O O . VAL A 1 119 ? -50.580 8.252 70.392 1.00 57.16 119 VAL A O 1
ATOM 894 N N . THR A 1 120 ? -50.810 6.462 69.088 1.00 56.53 120 THR A N 1
ATOM 895 C CA . THR A 1 120 ? -51.937 5.880 69.846 1.00 56.53 120 THR A CA 1
ATOM 896 C C . THR A 1 120 ? -51.566 5.177 71.162 1.00 56.53 120 THR A C 1
ATOM 898 O O . THR A 1 120 ? -52.469 4.724 71.853 1.00 56.53 120 THR A O 1
ATOM 901 N N . GLU A 1 121 ? -50.287 5.114 71.549 1.00 55.84 121 GLU A N 1
ATOM 902 C CA . GLU A 1 121 ? -49.821 4.380 72.749 1.00 55.84 121 GLU A CA 1
ATOM 903 C C . GLU A 1 121 ? -49.339 5.280 73.907 1.00 55.84 121 GLU A C 1
ATOM 905 O O . GLU A 1 121 ? -48.769 4.787 74.874 1.00 55.84 121 GLU A O 1
ATOM 910 N N . LEU A 1 122 ? -49.558 6.600 73.865 1.00 56.75 122 LEU A N 1
ATOM 911 C CA . LEU A 1 122 ? -49.195 7.488 74.981 1.00 56.75 122 LEU A CA 1
ATOM 912 C C . LEU A 1 122 ? -50.366 8.387 75.391 1.00 56.75 122 LEU A C 1
ATOM 914 O O . LEU A 1 122 ? -50.386 9.583 75.105 1.00 56.75 122 LEU A O 1
ATOM 918 N N . HIS A 1 123 ? -51.328 7.803 76.108 1.00 47.09 123 HIS A N 1
ATOM 919 C CA . HIS A 1 123 ? -52.219 8.544 77.001 1.00 47.09 123 HIS A CA 1
ATOM 920 C C . HIS A 1 123 ? -51.886 8.153 78.452 1.00 47.09 123 HIS A C 1
ATOM 922 O O . HIS A 1 123 ? -51.939 6.965 78.769 1.00 47.09 123 HIS A O 1
ATOM 928 N N . PRO A 1 124 ? -51.532 9.099 79.341 1.00 59.66 124 PRO A N 1
ATOM 929 C CA . PRO A 1 124 ? -51.380 8.806 80.757 1.00 59.66 124 PRO A CA 1
ATOM 930 C C . PRO A 1 124 ? -52.765 8.743 81.409 1.00 59.66 124 PRO A C 1
ATOM 932 O O . PRO A 1 124 ? -53.574 9.644 81.196 1.00 59.66 124 PRO A O 1
ATOM 935 N N . MET A 1 125 ? -53.030 7.663 82.143 1.00 44.12 125 MET A N 1
ATOM 936 C CA . MET A 1 125 ? -53.656 7.585 83.476 1.00 44.12 125 MET A CA 1
ATOM 937 C C . MET A 1 125 ? -53.774 6.107 83.848 1.00 44.12 125 MET A C 1
ATOM 939 O O . MET A 1 125 ? -54.542 5.395 83.164 1.00 44.12 125 MET A O 1
#

Radius of gyration: 36.83 Å; chains: 1; bounding box: 75×34×109 Å

Secondary structure (DSSP, 8-state):
-THHHHH--HHHH-SS---GGGT--SHHHHHHHHHHHHHHHHHHHHHHHHHHHHHHTT-SS--HHHHHH-HHHHHSSS-SS---SSS-----------S----HHHHHHHHHHHHHHHGGG----

Organism: NCBI:txid63592

InterPro domains:
  IPR024041 Ammonium transporter AmtB-like domain [PF00909] (2-81)
  IPR029020 Ammonium/urea transporter [G3DSA:1.10.3430.10] (1-95)

Sequence (125 aa):
VLSVGLFGTETYMGSASWGVLYGGSGLQLGLQAAGLAAIAAWTGILSFSLFKVLNHYNLLRVHEVHEVIGLDVTHHGGHAYYRYDGTPELHSPVSQAGSSRPTTAGSLRKLESLARGHVTELHPM

pLDDT: mean 77.61, std 17.82, range [43.28, 98.62]